Protein AF-A0A923UAZ8-F1 (afdb_monomer_lite)

Radius of gyration: 13.48 Å; chains: 1; bounding box: 26×23×35 Å

Sequence (53 aa):
MSNAFWDDRYAKAAAAGAAVWSREPNAWIEQVTGTLAPGTAIDLAAGEGRNAL

Secondary structure (DSSP, 8-state):
--HHHHHHHHHHHHHTT--SS-SSPPHHHHHHHTTSPS-----TT-TT-TTT-

Foldseek 3Di:
DDPVVLVVVQVVQVVVVHGPDDQAADPVCCVVCVPDDDDDDDDPPCRVVSNPD

Structure (mmCIF, N/CA/C/O backbone):
data_AF-A0A923UAZ8-F1
#
_entry.id   AF-A0A923UAZ8-F1
#
loop_
_atom_site.group_PDB
_atom_site.id
_atom_site.type_symbol
_atom_site.label_atom_id
_atom_site.label_alt_id
_atom_site.label_comp_id
_atom_site.label_asym_id
_atom_site.label_entity_id
_atom_site.label_seq_id
_atom_site.pdbx_PDB_ins_code
_atom_site.Cartn_x
_atom_site.Cartn_y
_atom_site.Cartn_z
_atom_site.occupancy
_atom_site.B_iso_or_equiv
_atom_site.auth_seq_id
_atom_site.auth_comp_id
_atom_site.auth_asym_id
_atom_site.auth_atom_id
_atom_site.pdbx_PDB_model_num
ATOM 1 N N . MET A 1 1 ? -3.384 14.069 -9.411 1.00 77.62 1 MET A N 1
ATOM 2 C CA . MET A 1 1 ? -2.751 12.987 -10.202 1.00 77.62 1 MET A CA 1
ATOM 3 C C . MET A 1 1 ? -3.862 12.182 -10.860 1.00 77.62 1 MET A C 1
ATOM 5 O O . MET A 1 1 ? -4.902 12.038 -10.231 1.00 77.62 1 MET A O 1
ATOM 9 N N . SER A 1 2 ? -3.693 11.740 -12.108 1.00 96.38 2 SER A N 1
ATOM 10 C CA . SER A 1 2 ? -4.703 10.961 -12.844 1.00 96.38 2 SER A CA 1
ATOM 11 C C . SER A 1 2 ? -4.584 9.460 -12.556 1.00 96.38 2 SER A C 1
ATOM 13 O O . SER A 1 2 ? -3.572 9.012 -12.018 1.00 96.38 2 SER A O 1
ATOM 15 N N . ASN A 1 3 ? -5.591 8.679 -12.952 1.00 95.88 3 ASN A N 1
ATOM 16 C CA . ASN A 1 3 ? -5.488 7.216 -12.991 1.00 95.88 3 ASN A CA 1
ATOM 17 C C . ASN A 1 3 ? -4.331 6.762 -13.897 1.00 95.88 3 ASN A C 1
ATOM 19 O O . ASN A 1 3 ? -3.485 5.995 -13.459 1.00 95.88 3 ASN A O 1
ATOM 23 N N . ALA A 1 4 ? -4.209 7.352 -15.091 1.00 97.94 4 ALA A N 1
ATOM 24 C CA . ALA A 1 4 ? -3.180 6.995 -16.064 1.00 97.94 4 ALA A CA 1
ATOM 25 C C . ALA A 1 4 ? -1.750 7.162 -15.521 1.00 97.94 4 ALA A C 1
ATOM 27 O O . ALA A 1 4 ? -0.857 6.401 -15.878 1.00 97.94 4 ALA A O 1
ATOM 28 N N . PHE A 1 5 ? -1.527 8.141 -14.637 1.00 98.12 5 PHE A N 1
ATOM 29 C CA . PHE A 1 5 ? -0.239 8.310 -13.965 1.00 98.12 5 PHE A CA 1
ATOM 30 C C . PHE A 1 5 ? 0.107 7.111 -13.068 1.00 98.12 5 PHE A C 1
ATOM 32 O O . PHE A 1 5 ? 1.250 6.655 -13.058 1.00 98.12 5 PHE A O 1
ATOM 39 N N . TRP A 1 6 ? -0.865 6.606 -12.306 1.00 97.31 6 TRP A N 1
ATOM 40 C CA . TRP A 1 6 ? -0.658 5.450 -11.437 1.00 97.31 6 TRP A CA 1
ATOM 41 C C . TRP A 1 6 ? -0.515 4.162 -12.239 1.00 97.31 6 TRP A C 1
ATOM 43 O O . TRP A 1 6 ? 0.391 3.382 -11.950 1.00 97.31 6 TRP A O 1
ATOM 53 N N . ASP A 1 7 ? -1.337 3.988 -13.273 1.00 97.50 7 ASP A N 1
ATOM 54 C CA . ASP A 1 7 ? -1.280 2.827 -14.163 1.00 97.50 7 ASP A CA 1
ATOM 55 C C . ASP A 1 7 ? 0.109 2.697 -14.808 1.00 97.50 7 ASP A C 1
ATOM 57 O O . ASP A 1 7 ? 0.734 1.640 -14.739 1.00 97.50 7 ASP A O 1
ATOM 61 N N . ASP A 1 8 ? 0.645 3.795 -15.353 1.00 98.25 8 ASP A N 1
ATOM 62 C CA . ASP A 1 8 ? 1.989 3.838 -15.941 1.00 98.25 8 ASP A CA 1
ATOM 63 C C . ASP A 1 8 ? 3.086 3.501 -14.917 1.00 98.25 8 ASP A C 1
ATOM 65 O O . ASP A 1 8 ? 4.010 2.735 -15.205 1.00 98.25 8 ASP A O 1
ATOM 69 N N . ARG A 1 9 ? 2.972 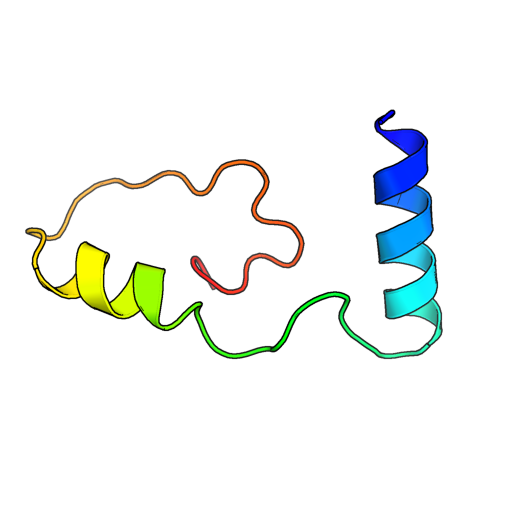4.025 -13.692 1.00 97.56 9 ARG A N 1
ATOM 70 C CA . ARG A 1 9 ? 3.942 3.768 -12.622 1.00 97.56 9 ARG A CA 1
ATOM 71 C C . ARG A 1 9 ? 4.000 2.288 -12.234 1.00 97.56 9 ARG A C 1
ATOM 73 O O . ARG A 1 9 ? 5.100 1.746 -12.129 1.00 97.56 9 ARG A O 1
ATOM 80 N N . TYR A 1 10 ? 2.852 1.642 -12.024 1.00 97.06 10 TYR A N 1
ATOM 81 C CA . TYR A 1 10 ? 2.809 0.214 -11.687 1.00 97.06 10 TYR A CA 1
ATOM 82 C C . TYR A 1 10 ? 3.238 -0.660 -12.870 1.00 97.06 10 TYR A C 1
ATOM 84 O O . TYR A 1 10 ? 4.006 -1.602 -12.676 1.00 97.06 10 TYR A O 1
ATOM 92 N N . ALA A 1 11 ? 2.834 -0.317 -14.099 1.00 97.69 11 ALA A N 1
ATOM 93 C CA . ALA A 1 11 ? 3.248 -1.046 -15.297 1.00 97.69 11 ALA A CA 1
ATOM 94 C C . ALA A 1 11 ? 4.775 -1.048 -15.477 1.00 97.69 11 ALA A C 1
ATOM 96 O O . ALA A 1 11 ? 5.365 -2.083 -15.785 1.00 97.69 11 ALA A O 1
ATOM 97 N N . LYS A 1 12 ? 5.437 0.090 -15.230 1.00 98.31 12 LYS A N 1
ATOM 98 C CA . LYS A 1 12 ? 6.902 0.208 -15.302 1.00 98.31 12 LYS A CA 1
ATOM 99 C C . LYS A 1 12 ? 7.620 -0.626 -14.245 1.00 98.31 12 LYS A C 1
ATOM 101 O O . LYS A 1 12 ? 8.614 -1.271 -14.571 1.00 98.31 12 LYS A O 1
ATOM 106 N N . ALA A 1 13 ? 7.131 -0.628 -13.004 1.00 97.19 13 ALA A N 1
ATOM 107 C CA . ALA A 1 13 ? 7.705 -1.457 -11.944 1.00 97.19 13 ALA A CA 1
ATOM 108 C C . ALA A 1 13 ? 7.580 -2.950 -12.286 1.00 97.19 13 ALA A C 1
ATOM 110 O O . ALA A 1 13 ? 8.580 -3.668 -12.277 1.00 97.19 13 ALA A O 1
ATOM 111 N N . ALA A 1 14 ? 6.387 -3.379 -12.709 1.00 95.56 14 ALA A N 1
ATOM 112 C CA . ALA A 1 14 ? 6.126 -4.758 -13.107 1.00 95.56 14 ALA A CA 1
ATOM 113 C C . ALA A 1 14 ? 6.992 -5.201 -14.299 1.00 95.56 14 ALA A C 1
ATOM 115 O O . ALA A 1 14 ? 7.567 -6.288 -14.272 1.00 95.56 14 ALA A O 1
ATOM 116 N N . ALA A 1 15 ? 7.153 -4.349 -15.319 1.00 98.12 15 ALA A N 1
ATOM 117 C CA . ALA A 1 15 ? 8.019 -4.627 -16.468 1.00 98.12 15 ALA A CA 1
ATOM 118 C C . ALA A 1 15 ? 9.500 -4.794 -16.078 1.00 98.12 15 ALA A C 1
ATOM 120 O O . ALA A 1 15 ? 10.235 -5.519 -16.746 1.00 98.12 15 ALA A O 1
ATOM 121 N N . ALA A 1 16 ? 9.932 -4.155 -14.987 1.00 97.69 16 ALA A N 1
ATOM 122 C CA . ALA A 1 16 ? 11.266 -4.314 -14.414 1.00 97.69 16 ALA A CA 1
ATOM 123 C C . ALA A 1 16 ? 11.379 -5.504 -13.436 1.00 97.69 16 ALA A C 1
ATOM 125 O O . ALA A 1 16 ? 12.432 -5.687 -12.827 1.00 97.69 16 ALA A O 1
ATOM 126 N N . GLY A 1 17 ? 10.315 -6.299 -13.254 1.00 96.06 17 GLY A N 1
ATOM 127 C CA . GLY A 1 17 ? 10.273 -7.385 -12.271 1.00 96.06 17 GLY A CA 1
ATOM 128 C C . GLY A 1 17 ? 10.331 -6.896 -10.820 1.00 96.06 17 GLY A C 1
ATOM 129 O O . GLY A 1 17 ? 10.765 -7.636 -9.939 1.00 96.06 17 GLY A O 1
ATOM 130 N N . ALA A 1 18 ? 9.937 -5.646 -10.577 1.00 95.31 18 ALA A N 1
ATOM 131 C CA . ALA A 1 18 ? 9.986 -4.987 -9.281 1.00 95.31 18 ALA A CA 1
ATOM 132 C C . ALA A 1 18 ? 8.585 -4.578 -8.811 1.00 95.31 18 ALA A C 1
ATOM 134 O O . ALA A 1 18 ? 7.614 -4.620 -9.566 1.00 95.31 18 ALA A O 1
ATOM 135 N N . ALA A 1 19 ? 8.508 -4.147 -7.554 1.00 94.25 19 ALA A N 1
ATOM 136 C CA . ALA A 1 19 ? 7.314 -3.563 -6.966 1.00 94.25 19 ALA A CA 1
ATOM 137 C C . ALA A 1 19 ? 7.523 -2.066 -6.706 1.00 94.25 19 ALA A C 1
ATOM 139 O O . ALA A 1 19 ? 8.645 -1.614 -6.452 1.00 94.25 19 ALA A O 1
ATOM 140 N N . VAL A 1 20 ? 6.445 -1.287 -6.764 1.00 95.88 20 VAL A N 1
ATOM 141 C CA . VAL A 1 20 ? 6.459 0.130 -6.376 1.00 95.88 20 VAL A CA 1
ATOM 142 C C . VAL A 1 20 ? 6.684 0.263 -4.871 1.00 95.88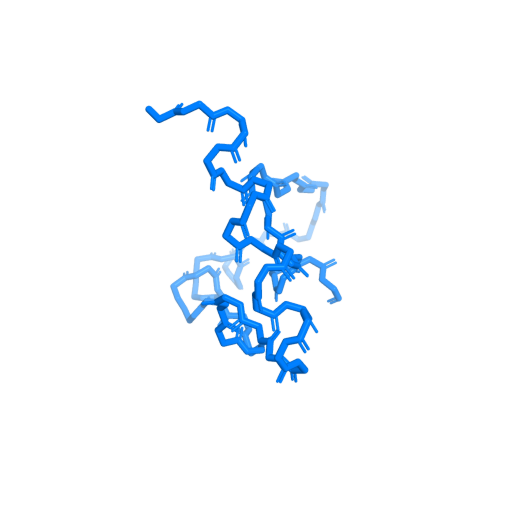 20 VAL A C 1
ATOM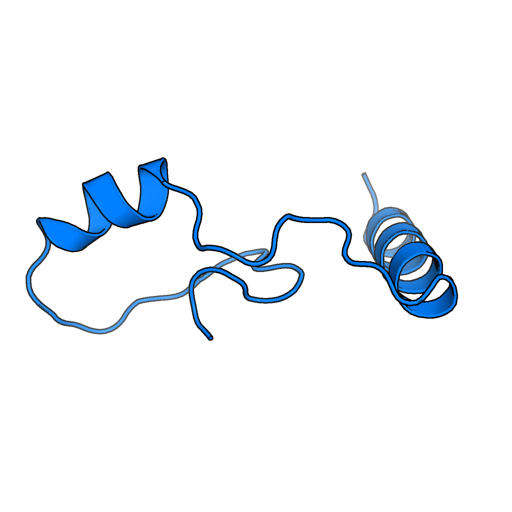 144 O O . VAL A 1 20 ? 7.326 1.220 -4.427 1.00 95.88 20 VAL A O 1
ATOM 147 N N . TRP A 1 21 ? 6.170 -0.690 -4.096 1.00 93.50 21 TRP A N 1
ATOM 148 C CA . TRP A 1 21 ? 6.273 -0.716 -2.644 1.00 93.50 21 TRP A CA 1
ATOM 149 C C . TRP A 1 21 ? 7.062 -1.928 -2.143 1.00 93.50 21 TRP A C 1
ATOM 151 O O . TRP A 1 21 ? 7.217 -2.935 -2.828 1.00 93.50 21 TRP A O 1
ATOM 161 N N . SER A 1 22 ? 7.563 -1.841 -0.907 1.00 90.75 22 SER A N 1
ATOM 162 C CA . SER A 1 22 ? 8.149 -3.002 -0.227 1.00 90.75 22 SER A CA 1
ATOM 163 C C . SER A 1 22 ? 7.107 -4.101 -0.025 1.00 90.75 22 SER A C 1
ATOM 165 O O . SER A 1 22 ? 5.922 -3.803 0.135 1.00 90.75 22 SER A O 1
ATOM 167 N N . ARG A 1 23 ? 7.576 -5.352 0.026 1.00 87.94 23 ARG A N 1
ATOM 168 C CA . ARG A 1 23 ? 6.726 -6.543 0.130 1.00 87.94 23 ARG A CA 1
ATOM 169 C C . ARG A 1 23 ? 6.031 -6.693 1.484 1.00 87.94 23 ARG A C 1
ATOM 171 O O . ARG A 1 23 ? 4.872 -7.083 1.507 1.00 87.94 23 ARG A O 1
ATOM 178 N N . GLU A 1 24 ? 6.728 -6.389 2.575 1.00 91.06 24 GLU A N 1
ATOM 179 C CA . GLU A 1 24 ? 6.157 -6.504 3.920 1.00 91.06 24 GLU A CA 1
ATOM 180 C C . GLU A 1 24 ? 5.041 -5.472 4.152 1.00 91.06 24 GLU A C 1
ATOM 182 O O . GLU A 1 24 ? 5.110 -4.369 3.577 1.00 91.06 24 GLU A O 1
ATOM 187 N N . PRO A 1 25 ? 4.052 -5.787 5.015 1.00 91.19 25 PRO A N 1
ATOM 188 C CA . PRO A 1 25 ? 3.043 -4.831 5.441 1.00 91.19 25 PRO A CA 1
ATOM 189 C C . PRO A 1 25 ? 3.668 -3.525 5.930 1.00 91.19 25 PRO A C 1
ATOM 191 O O . PRO A 1 25 ? 4.790 -3.472 6.440 1.00 91.19 25 PRO A O 1
ATOM 194 N N . ASN A 1 26 ? 2.929 -2.427 5.788 1.00 94.38 26 ASN A N 1
ATOM 195 C CA . ASN A 1 26 ? 3.361 -1.185 6.410 1.00 94.38 26 ASN A CA 1
ATOM 196 C C . ASN A 1 26 ? 3.404 -1.369 7.939 1.00 94.38 26 ASN A C 1
ATOM 198 O O . ASN A 1 26 ? 2.363 -1.619 8.540 1.00 94.38 26 ASN A O 1
ATOM 202 N N . ALA A 1 27 ? 4.566 -1.161 8.562 1.00 94.44 27 ALA A N 1
ATOM 203 C CA . ALA A 1 27 ? 4.739 -1.301 10.011 1.00 94.44 27 ALA A CA 1
ATOM 204 C C . ALA A 1 27 ? 3.743 -0.458 10.833 1.00 94.44 27 ALA A C 1
ATOM 206 O O . ALA A 1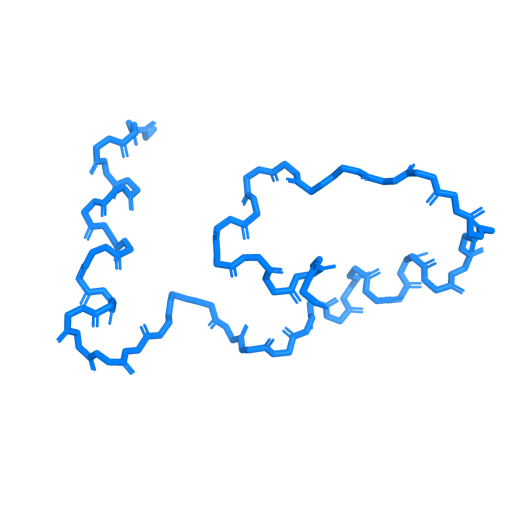 27 ? 3.312 -0.867 11.907 1.00 94.44 27 ALA A O 1
ATOM 207 N N . TRP A 1 28 ? 3.324 0.706 10.325 1.00 95.06 28 TRP A N 1
ATOM 208 C CA . TRP A 1 28 ? 2.296 1.516 10.983 1.00 95.06 28 TRP A CA 1
ATOM 209 C C . TRP A 1 28 ? 0.903 0.882 10.884 1.00 95.06 28 TRP A C 1
ATOM 211 O O . TRP A 1 28 ? 0.148 0.906 11.854 1.00 95.06 28 TRP A O 1
ATOM 221 N N . ILE A 1 29 ? 0.565 0.279 9.738 1.00 94.44 29 ILE A N 1
ATOM 222 C CA . ILE A 1 29 ? -0.700 -0.453 9.579 1.00 94.44 29 ILE A CA 1
ATOM 223 C C . ILE A 1 29 ? -0.709 -1.666 10.504 1.00 94.44 29 ILE A C 1
ATOM 225 O O . ILE A 1 29 ? -1.690 -1.860 11.216 1.00 94.44 29 ILE A O 1
ATOM 229 N N . GLU A 1 30 ? 0.377 -2.435 10.551 1.00 94.00 30 GLU A N 1
ATOM 230 C CA . GLU A 1 30 ? 0.532 -3.564 11.473 1.00 94.00 30 GLU A CA 1
ATOM 231 C C . GLU A 1 30 ? 0.331 -3.123 12.931 1.00 94.00 30 GLU A C 1
ATOM 233 O O . GLU A 1 30 ? -0.500 -3.687 13.642 1.00 94.00 30 GLU A O 1
ATOM 238 N N . GLN A 1 31 ? 1.007 -2.049 13.352 1.00 96.44 31 GLN A N 1
ATOM 239 C CA . GLN A 1 31 ? 0.896 -1.519 14.710 1.00 96.44 31 GLN A CA 1
ATOM 240 C C . GLN A 1 31 ? -0.539 -1.104 15.073 1.00 96.44 31 GLN A C 1
ATOM 242 O O . GLN A 1 31 ? -0.993 -1.374 16.184 1.00 96.44 31 GLN A O 1
ATOM 247 N N . VAL A 1 32 ? -1.254 -0.427 14.171 1.00 95.06 32 VAL A N 1
ATOM 248 C CA . VAL A 1 32 ? -2.622 0.045 14.438 1.00 95.06 32 VAL A CA 1
ATOM 249 C C . VAL A 1 32 ? -3.610 -1.121 14.407 1.00 95.06 32 VAL A C 1
ATOM 251 O O . VAL A 1 32 ? -4.388 -1.300 15.346 1.00 95.06 32 VAL A O 1
ATOM 254 N N . THR A 1 33 ? -3.574 -1.933 13.350 1.00 94.50 33 THR A N 1
ATOM 255 C CA . THR A 1 33 ? -4.542 -3.020 13.130 1.00 94.50 33 THR A CA 1
ATOM 256 C C . THR A 1 33 ? -4.373 -4.172 14.111 1.00 94.50 33 THR A C 1
ATOM 258 O O . THR A 1 33 ? -5.377 -4.755 14.511 1.00 94.50 33 THR A O 1
ATOM 261 N N . GLY A 1 34 ? -3.155 -4.434 14.596 1.00 94.44 34 GLY A N 1
ATOM 262 C CA . GLY A 1 34 ? -2.894 -5.450 15.620 1.00 94.44 34 GLY A CA 1
ATOM 263 C C . GLY A 1 34 ? -3.587 -5.190 16.965 1.00 94.44 34 GLY A C 1
ATOM 264 O O . GLY A 1 34 ? -3.668 -6.093 17.794 1.00 94.44 34 GLY A O 1
ATOM 265 N N . THR A 1 35 ? -4.114 -3.981 17.187 1.00 96.38 35 THR A N 1
ATOM 266 C CA . THR A 1 35 ? -4.887 -3.630 18.394 1.00 96.38 35 THR A CA 1
ATOM 267 C C . THR A 1 35 ? -6.402 -3.747 18.216 1.00 96.38 35 THR A C 1
ATOM 269 O O . THR A 1 35 ? -7.147 -3.629 19.190 1.00 96.38 35 THR A O 1
ATOM 272 N N . LEU A 1 36 ? -6.878 -3.965 16.988 1.00 96.62 36 LEU A N 1
ATOM 273 C CA . LEU A 1 36 ? -8.300 -4.041 16.671 1.00 96.62 36 LEU A CA 1
ATOM 274 C C . LEU A 1 36 ? -8.808 -5.480 16.818 1.00 96.62 36 LEU A C 1
ATOM 276 O O . LEU A 1 36 ? -8.099 -6.443 16.531 1.00 96.62 36 LEU A O 1
ATOM 280 N N . ALA A 1 37 ? -10.067 -5.638 17.231 1.00 97.38 37 ALA A N 1
ATOM 281 C CA . ALA A 1 37 ? -10.718 -6.942 17.166 1.00 97.38 37 ALA A CA 1
ATOM 282 C C . ALA A 1 37 ? -10.868 -7.381 15.693 1.00 97.38 37 ALA A C 1
ATOM 284 O O . ALA A 1 37 ? -11.183 -6.537 14.847 1.00 97.38 37 ALA A O 1
ATOM 285 N N . PRO A 1 38 ? -10.694 -8.677 15.372 1.00 96.31 38 PRO A N 1
ATOM 286 C CA . PRO A 1 38 ? -10.910 -9.177 14.019 1.00 96.31 38 PRO A CA 1
ATOM 287 C C . PRO A 1 38 ? -12.304 -8.827 13.484 1.00 96.31 38 PRO A C 1
ATOM 289 O O . PRO A 1 38 ? -13.301 -8.906 14.203 1.00 96.31 38 PRO A O 1
ATOM 292 N N . GLY A 1 39 ? -12.376 -8.466 12.204 1.00 96.31 39 GLY A N 1
ATOM 293 C CA . GLY A 1 39 ? -13.607 -8.033 11.553 1.00 96.31 39 GLY A CA 1
ATOM 294 C C . GLY A 1 39 ? -13.433 -7.859 10.048 1.00 96.31 39 GLY A C 1
ATOM 295 O O . GLY A 1 3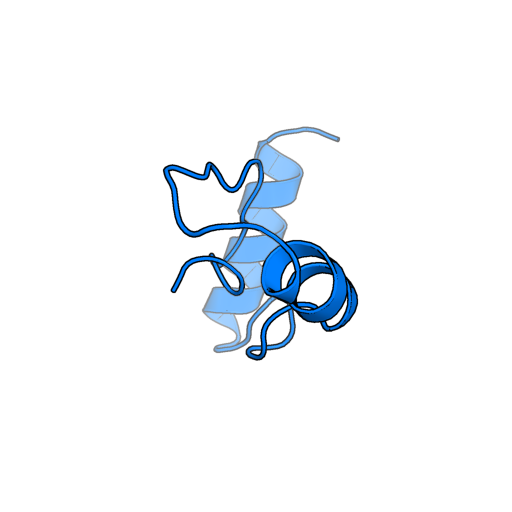9 ? -12.457 -8.322 9.462 1.00 96.31 39 GLY A O 1
ATOM 296 N N . THR A 1 40 ? -14.395 -7.197 9.407 1.00 96.94 40 THR A N 1
ATOM 297 C CA . THR A 1 40 ? -14.298 -6.857 7.981 1.00 96.94 40 THR A CA 1
ATOM 298 C C . THR A 1 40 ? -13.537 -5.547 7.805 1.00 96.94 40 THR A C 1
ATOM 300 O O . THR A 1 40 ? -13.909 -4.536 8.397 1.00 96.94 40 THR A O 1
ATOM 303 N N . ALA A 1 41 ? -12.503 -5.564 6.967 1.00 95.06 41 ALA A N 1
ATOM 304 C CA . ALA A 1 41 ? -11.708 -4.395 6.606 1.00 95.06 41 ALA A CA 1
ATOM 305 C C . ALA A 1 41 ? -11.671 -4.217 5.080 1.00 95.06 41 ALA A C 1
ATOM 307 O O . ALA A 1 41 ? -11.845 -5.177 4.330 1.00 95.06 41 ALA A O 1
ATOM 308 N N . ILE A 1 42 ? -11.444 -2.983 4.628 1.00 96.19 42 ILE A N 1
ATOM 309 C CA . ILE A 1 42 ? -11.259 -2.632 3.216 1.00 96.19 42 ILE A CA 1
ATOM 310 C C . ILE A 1 42 ? -9.950 -1.852 3.059 1.00 96.19 42 ILE A C 1
ATOM 312 O O . ILE A 1 42 ? -9.738 -0.864 3.760 1.00 96.19 42 ILE A O 1
ATOM 316 N N . ASP A 1 43 ? -9.084 -2.292 2.143 1.00 9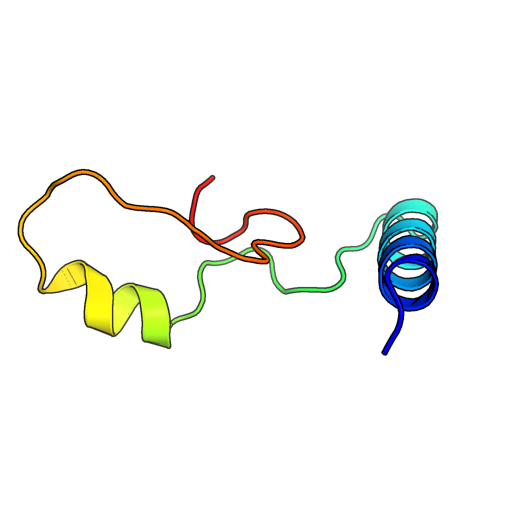5.94 43 ASP A N 1
ATOM 317 C CA . ASP A 1 43 ? -7.850 -1.584 1.778 1.00 95.94 43 ASP A CA 1
ATOM 318 C C . ASP A 1 43 ? -8.104 -0.734 0.523 1.00 95.94 43 ASP A C 1
ATOM 320 O O . ASP A 1 43 ? -8.254 -1.242 -0.592 1.00 95.94 43 ASP A O 1
ATOM 324 N N . LEU A 1 44 ? -8.236 0.577 0.718 1.00 95.69 44 LEU A N 1
ATOM 325 C CA . LEU A 1 44 ? -8.498 1.528 -0.358 1.00 95.69 44 LEU A CA 1
ATOM 326 C C . LEU A 1 44 ? -7.185 2.046 -0.937 1.00 95.69 44 LEU A C 1
ATOM 328 O O . LEU A 1 44 ? -6.295 2.465 -0.205 1.00 95.69 44 LEU A O 1
ATOM 332 N N . ALA A 1 45 ? -7.109 2.086 -2.270 1.00 94.12 45 ALA A N 1
ATOM 333 C CA . ALA A 1 45 ? -5.875 2.400 -2.992 1.00 94.12 45 ALA A CA 1
ATOM 334 C C . ALA A 1 45 ? -4.711 1.459 -2.613 1.00 94.12 45 ALA A C 1
ATOM 336 O O . ALA A 1 45 ? -3.559 1.883 -2.537 1.00 94.12 45 ALA A O 1
ATOM 337 N N . ALA A 1 46 ? -5.027 0.169 -2.444 1.00 94.25 46 ALA A N 1
ATOM 338 C CA . ALA A 1 46 ? -4.123 -0.883 -1.975 1.00 94.25 46 ALA A CA 1
ATOM 339 C C . ALA A 1 46 ? -2.854 -1.082 -2.829 1.00 94.25 46 ALA A C 1
ATOM 341 O O . ALA A 1 46 ? -1.905 -1.737 -2.396 1.00 94.25 46 ALA A O 1
ATOM 342 N N . GLY A 1 47 ? -2.821 -0.539 -4.051 1.00 94.31 47 GLY A N 1
ATOM 343 C CA . GLY A 1 47 ? -1.698 -0.702 -4.965 1.00 94.31 47 GLY A CA 1
ATOM 344 C C . GLY A 1 47 ? -1.465 -2.174 -5.284 1.00 94.31 47 GLY A C 1
ATOM 345 O O . GLY A 1 47 ? -2.328 -2.829 -5.856 1.00 94.31 47 GLY A O 1
ATOM 346 N N . GLU A 1 48 ? -0.313 -2.692 -4.866 1.00 94.06 48 GLU A N 1
ATOM 347 C CA . GLU A 1 48 ? 0.073 -4.104 -5.011 1.00 94.06 48 GLU A CA 1
ATOM 348 C C . GLU A 1 48 ? -0.516 -5.016 -3.919 1.00 94.06 48 GLU A C 1
ATOM 350 O O . GLU A 1 48 ? -0.239 -6.210 -3.902 1.00 94.06 48 GLU A O 1
ATOM 355 N N . GLY A 1 49 ? -1.320 -4.475 -2.999 1.00 94.31 49 GLY A N 1
ATOM 356 C CA . GLY A 1 49 ? -2.081 -5.255 -2.021 1.00 94.31 49 GLY A CA 1
ATOM 357 C C . GLY A 1 49 ? -1.317 -5.652 -0.760 1.00 94.31 49 GLY A C 1
ATOM 358 O O . GLY A 1 49 ? -1.850 -6.407 0.041 1.00 94.31 49 GLY A O 1
ATOM 359 N N . ARG A 1 50 ? -0.098 -5.144 -0.531 1.00 93.69 50 ARG A N 1
ATOM 360 C CA . ARG A 1 50 ? 0.815 -5.615 0.537 1.00 93.69 50 ARG A CA 1
ATOM 361 C C . ARG A 1 50 ? 0.249 -5.666 1.969 1.00 93.69 50 ARG A C 1
ATOM 363 O O . ARG A 1 50 ? 0.863 -6.291 2.821 1.00 93.69 50 ARG A O 1
ATOM 370 N N . ASN A 1 51 ? -0.856 -4.978 2.264 1.00 93.62 51 ASN A N 1
ATOM 371 C CA . ASN A 1 51 ? -1.473 -4.978 3.598 1.00 93.62 51 ASN A CA 1
ATOM 372 C C . ASN A 1 51 ? -2.684 -5.923 3.713 1.00 93.62 51 ASN A C 1
ATOM 374 O O . ASN A 1 51 ? -3.265 -6.024 4.789 1.00 93.62 51 ASN A O 1
ATOM 378 N N . ALA A 1 52 ? -3.089 -6.564 2.615 1.00 91.50 52 ALA A N 1
ATOM 379 C CA . ALA A 1 52 ? -4.290 -7.392 2.515 1.00 91.50 52 ALA A CA 1
ATOM 380 C C . ALA A 1 52 ? -4.051 -8.733 1.782 1.00 91.50 52 ALA A C 1
ATOM 382 O O . ALA A 1 52 ? -5.024 -9.409 1.442 1.00 91.50 52 ALA A O 1
ATOM 383 N N . LEU A 1 53 ? -2.786 -9.091 1.512 1.00 76.19 53 LEU A N 1
ATOM 384 C CA . LEU A 1 53 ? -2.364 -10.369 0.914 1.00 76.19 53 LEU A CA 1
ATOM 385 C C . LEU A 1 53 ? -2.212 -11.487 1.951 1.00 76.19 53 LEU A C 1
ATOM 387 O O . LEU A 1 53 ? -1.841 -11.180 3.105 1.00 76.19 53 LEU A O 1
#

pLDDT: mean 94.64, std 4.1, range [76.19, 98.31]